Protein AF-H2B357-F1 (afdb_monomer)

Foldseek 3Di:
DDADDDDPPDDDPVCPVVVQCCCCVPVVHHDFADWQFETQEEEDPAPVDDPQFQDDQPVVSVVVCVVRVCRRHPRPHPHYFYEYEYRAPVCPVVRVPPGPDYHHHDDDDDDDDDVVVVVCQQVVVQDPPNCPPVVDDPDRDDD

Radius of gyration: 21.21 Å; Cα contacts (8 Å, |Δi|>4): 200; chains: 1; bounding box: 50×34×55 Å

Nearest PDB structures (foldseek):
  3or1-assembly1_D  TM=9.988E-01  e=7.744E-19  Megalodesulfovibrio gigas
  2v4j-assembly1_D  TM=9.975E-01  e=7.253E-19  Nitratidesulfovibrio vulgaris str. Hildenborough
  2xsj-assembly1_D  TM=1.003E+00  e=2.870E-18  Desulfomicrobium norvegicum
  3mm5-assembly1_D  TM=9.792E-01  e=4.864E-12  Archaeoglobus fulgidus
  2xsj-assembly1_E  TM=7.801E-01  e=2.832E-04  Desulfomicrobium norvegicum

Solvent-accessible surface area (backbone atoms only — not comparable to full-atom values): 8615 Å² total; per-residue (Å²): 132,89,62,72,72,88,80,85,87,80,84,56,81,85,47,52,62,58,51,50,49,44,31,43,78,76,63,75,40,82,83,75,36,76,68,27,12,36,32,50,51,36,46,26,76,16,60,84,80,38,97,69,35,56,44,63,18,56,60,54,40,51,50,54,49,62,73,42,42,61,44,22,75,44,68,78,45,99,45,67,40,30,46,18,25,15,16,26,85,83,35,82,56,37,15,84,83,70,26,80,44,57,45,69,30,68,85,87,77,80,85,88,80,58,68,71,61,52,51,32,36,66,74,58,80,40,56,71,78,85,43,79,59,70,91,53,93,79,75,78,75,81,135

InterPro domains:
  IPR006067 Nitrite/sulphite reductase 4Fe-4S domain [PF01077] (34-122)
  IPR036136 Nitrite/Sulfite reductase ferredoxin-like domain superfamily [SSF55124] (1-34)
  IPR045854 Nitrite and sulphite reductase 4Fe-4S domain-like superfamily [G3DSA:3.30.413.10] (38-108)
  IPR045854 Nitrite and sulphite reductase 4Fe-4S domain-like superfamily [SSF56014] (35-141)

Structure (mmCIF, N/CA/C/O backbone):
data_AF-H2B357-F1
#
_entry.id   AF-H2B357-F1
#
loop_
_atom_site.group_PDB
_atom_site.id
_atom_site.type_symbol
_atom_site.label_atom_id
_atom_site.label_alt_id
_atom_site.label_comp_id
_atom_site.label_asym_id
_atom_site.label_entity_id
_atom_site.label_seq_id
_atom_site.pdbx_PDB_ins_code
_atom_site.Cartn_x
_atom_site.Cartn_y
_atom_site.Cartn_z
_atom_site.occupancy
_atom_site.B_iso_or_equiv
_atom_site.auth_seq_id
_atom_site.auth_comp_id
_atom_site.auth_asym_id
_atom_site.auth_atom_id
_atom_site.pdbx_PDB_model_num
ATOM 1 N N . GLY A 1 1 ? 1.495 9.867 12.051 1.00 58.41 1 GLY A N 1
ATOM 2 C CA . GLY A 1 1 ? 1.745 9.129 10.800 1.00 58.41 1 GLY A CA 1
ATOM 3 C C . GLY A 1 1 ? 0.472 8.445 10.360 1.00 58.41 1 GLY A C 1
ATOM 4 O O . GLY A 1 1 ? -0.042 7.644 11.138 1.00 58.41 1 GLY A O 1
ATOM 5 N N . SER A 1 2 ? -0.027 8.791 9.172 1.00 84.94 2 SER A N 1
ATOM 6 C CA . SER A 1 2 ? -1.275 8.271 8.591 1.00 84.94 2 SER A CA 1
ATOM 7 C C . SER A 1 2 ? -1.251 6.743 8.485 1.00 84.94 2 SER A C 1
ATOM 9 O O . SER A 1 2 ? -0.169 6.163 8.313 1.00 84.94 2 SER A O 1
ATOM 11 N N . THR A 1 3 ? -2.408 6.095 8.623 1.00 93.62 3 THR A N 1
ATOM 12 C CA . THR A 1 3 ? -2.486 4.630 8.756 1.00 93.62 3 THR A CA 1
ATOM 13 C C . THR A 1 3 ? -3.103 3.963 7.530 1.00 93.62 3 THR A C 1
ATOM 15 O O . THR A 1 3 ? -2.418 3.129 6.956 1.00 93.62 3 THR A O 1
ATOM 18 N N . GLY A 1 4 ? -4.282 4.401 7.079 1.00 97.75 4 GLY A N 1
ATOM 19 C CA . GLY A 1 4 ? -4.966 3.851 5.897 1.00 97.75 4 GLY A CA 1
ATOM 20 C C . GLY A 1 4 ? -6.490 4.020 5.935 1.00 97.75 4 GLY A C 1
ATOM 21 O O . GLY A 1 4 ? -7.136 3.942 4.899 1.00 97.75 4 GLY A O 1
ATOM 22 N N . ASP A 1 5 ? -7.045 4.306 7.114 1.00 98.50 5 ASP A N 1
ATOM 23 C CA . ASP A 1 5 ? -8.486 4.419 7.349 1.00 98.50 5 ASP A CA 1
ATOM 24 C C . ASP A 1 5 ? -9.178 5.498 6.507 1.00 98.50 5 ASP A C 1
ATOM 26 O O . ASP A 1 5 ? -8.654 6.603 6.322 1.00 98.50 5 ASP A O 1
ATOM 30 N N . ILE A 1 6 ? -10.421 5.216 6.109 1.00 98.31 6 ILE A N 1
ATOM 31 C CA . ILE A 1 6 ? -11.379 6.256 5.727 1.00 98.31 6 ILE A CA 1
ATOM 32 C C . ILE A 1 6 ? -11.710 7.071 6.983 1.00 98.31 6 ILE A C 1
ATOM 34 O O . ILE A 1 6 ? -12.049 6.516 8.027 1.00 98.31 6 ILE A O 1
ATOM 38 N N . VAL A 1 7 ? -11.625 8.400 6.889 1.00 98.06 7 VAL A N 1
ATOM 39 C CA . VAL A 1 7 ? -11.855 9.301 8.028 1.00 98.06 7 VAL A CA 1
ATOM 40 C C . VAL A 1 7 ? -13.174 10.049 7.853 1.00 98.06 7 VAL A C 1
ATOM 42 O O . VAL A 1 7 ? -13.282 10.942 7.014 1.00 98.06 7 VAL A O 1
ATOM 45 N N . LEU A 1 8 ? -14.162 9.725 8.691 1.00 97.94 8 LEU A N 1
ATOM 46 C CA . LEU A 1 8 ? -15.419 10.471 8.803 1.00 97.94 8 LEU A CA 1
ATOM 47 C C . LEU A 1 8 ? -15.244 11.614 9.814 1.00 97.94 8 LEU A C 1
ATOM 49 O O . LEU A 1 8 ? -15.343 11.423 11.027 1.00 97.94 8 LEU A O 1
ATOM 53 N N . LEU A 1 9 ? -14.900 12.804 9.316 1.00 98.19 9 LEU A N 1
ATOM 54 C CA . LEU A 1 9 ? -14.500 13.930 10.160 1.00 98.19 9 LEU A CA 1
ATOM 55 C C . LEU A 1 9 ? -15.699 14.762 10.636 1.00 98.19 9 LEU A C 1
ATOM 57 O O . LEU A 1 9 ? -16.143 15.678 9.949 1.00 98.19 9 LEU A O 1
ATOM 61 N N . GLY A 1 10 ? -16.138 14.497 11.866 1.00 97.88 10 GLY A N 1
ATOM 62 C CA . GLY A 1 10 ? -17.114 15.320 12.581 1.00 97.88 10 GLY A CA 1
ATOM 63 C C . GLY A 1 10 ? -18.478 14.650 12.707 1.00 97.88 10 GLY A C 1
ATOM 64 O O . GLY A 1 10 ? -19.164 14.401 11.724 1.00 97.88 10 GLY A O 1
ATOM 65 N N . THR A 1 11 ? -18.874 14.379 13.948 1.00 98.38 11 THR A N 1
ATOM 66 C CA . THR A 1 11 ? -20.204 13.889 14.322 1.00 98.38 11 THR A CA 1
ATOM 67 C C . THR A 1 11 ? -20.455 14.198 15.804 1.00 98.38 11 THR A C 1
ATOM 69 O O . THR A 1 11 ? -19.623 14.834 16.456 1.00 98.38 11 THR A O 1
ATOM 72 N N . THR A 1 12 ? -21.591 13.774 16.353 1.00 98.62 12 THR A N 1
ATOM 73 C CA . THR A 1 12 ? -21.920 13.907 17.779 1.00 98.62 12 THR A CA 1
ATOM 74 C C . THR A 1 12 ? -21.961 12.540 18.460 1.00 98.62 12 THR A C 1
ATOM 76 O O . THR A 1 12 ? -22.180 11.523 17.807 1.00 98.62 12 THR A O 1
ATOM 79 N N . THR A 1 13 ? -21.773 12.496 19.783 1.00 98.69 13 THR A N 1
ATOM 80 C CA . THR A 1 13 ? -21.787 11.238 20.555 1.00 98.69 13 THR A CA 1
ATOM 81 C C . THR A 1 13 ? -23.016 10.356 20.284 1.00 98.69 13 THR A C 1
ATOM 83 O O . THR A 1 13 ? -22.824 9.159 20.091 1.00 98.69 13 THR A O 1
ATOM 86 N N . PRO A 1 14 ? -24.255 10.890 20.188 1.00 98.62 14 PRO A N 1
ATOM 87 C CA . PRO A 1 14 ? -25.432 10.064 19.903 1.00 98.62 14 PRO A CA 1
ATOM 88 C C . PRO A 1 14 ? -25.428 9.381 18.529 1.00 98.62 14 PRO A C 1
ATOM 90 O O . PRO A 1 14 ? -26.191 8.451 18.324 1.00 98.62 14 PRO A O 1
ATOM 93 N N . GLN A 1 15 ? -24.610 9.838 17.578 1.00 98.69 15 GLN A N 1
ATOM 94 C CA . GLN A 1 15 ? -24.543 9.259 16.234 1.00 98.69 15 GLN A CA 1
ATOM 95 C C . GLN A 1 15 ? -23.547 8.100 16.1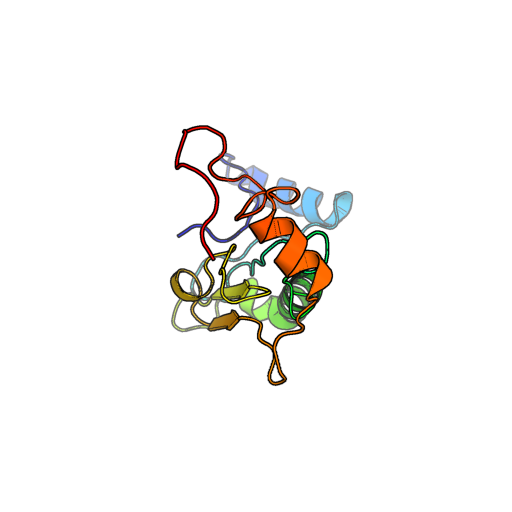23 1.00 98.69 15 GLN A C 1
ATOM 97 O O . GLN A 1 15 ? -23.539 7.427 15.101 1.00 98.69 15 GLN A O 1
ATOM 102 N N . ILE A 1 16 ? -22.693 7.866 17.127 1.00 98.56 16 ILE A N 1
ATOM 103 C CA . ILE A 1 16 ? -21.611 6.873 17.027 1.00 98.56 16 ILE A CA 1
ATOM 104 C C . ILE A 1 16 ? -22.175 5.465 16.802 1.00 98.56 16 ILE A C 1
ATOM 106 O O . ILE A 1 16 ? -21.785 4.801 15.845 1.00 98.56 16 ILE A O 1
ATOM 110 N N . GLU A 1 17 ? -23.124 5.042 17.637 1.00 98.69 17 GLU A N 1
ATOM 111 C CA . GLU A 1 17 ? -23.750 3.718 17.527 1.00 98.69 17 GLU A CA 1
ATOM 112 C C . GLU A 1 17 ? -24.647 3.606 16.289 1.00 98.69 17 GLU A C 1
ATOM 114 O O . GLU A 1 17 ? -24.646 2.572 15.632 1.00 98.69 17 GLU A O 1
ATOM 119 N N . GLU A 1 18 ? -25.355 4.677 15.912 1.00 98.69 18 GLU A N 1
ATOM 120 C CA . GLU A 1 18 ? -26.188 4.701 14.698 1.00 98.69 18 GLU A CA 1
ATOM 121 C C . GLU A 1 18 ? -25.337 4.495 13.437 1.00 98.69 18 GLU A C 1
ATOM 123 O O . GLU A 1 18 ? -25.648 3.661 12.587 1.00 98.69 18 GLU A O 1
ATOM 128 N N . ILE A 1 19 ? -24.212 5.212 13.342 1.00 98.69 19 ILE A N 1
ATOM 129 C CA . ILE A 1 19 ? -23.258 5.067 12.240 1.00 98.69 19 ILE A CA 1
ATOM 130 C C . ILE A 1 19 ? -22.667 3.657 12.242 1.00 98.69 19 ILE A C 1
ATOM 1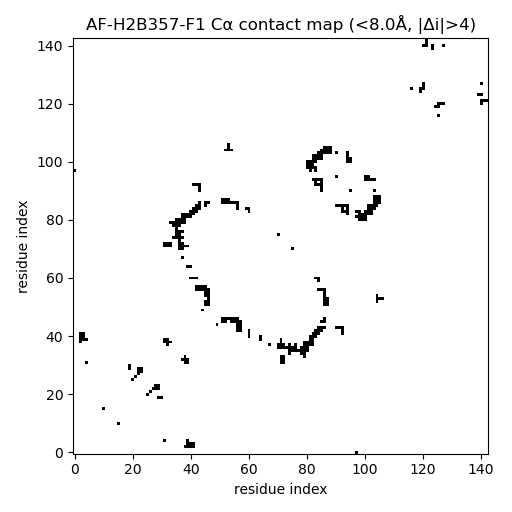32 O O . ILE A 1 19 ? -22.619 3.019 11.193 1.00 98.69 19 ILE A O 1
ATOM 136 N N . PHE A 1 20 ? -22.229 3.156 13.399 1.00 98.69 20 PHE A N 1
ATOM 137 C CA . PHE A 1 20 ? -21.646 1.820 13.494 1.00 98.69 20 PHE A CA 1
ATOM 138 C C . PHE A 1 20 ? -22.649 0.722 13.109 1.00 98.69 20 PHE A C 1
ATOM 140 O O . PHE A 1 20 ? -22.306 -0.205 12.369 1.00 98.69 20 PHE A O 1
ATOM 147 N N . TYR A 1 21 ? -23.905 0.859 13.534 1.00 98.69 21 TYR A 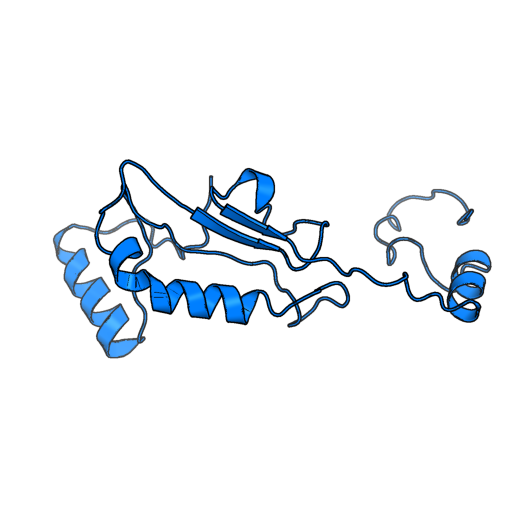N 1
ATOM 148 C CA . TYR A 1 21 ? -24.985 -0.046 13.165 1.00 98.69 21 TYR A CA 1
ATOM 149 C C . TYR A 1 21 ? -25.209 -0.056 11.651 1.00 98.69 21 TYR A C 1
ATOM 151 O O . TYR A 1 21 ? -25.260 -1.126 11.046 1.00 98.69 21 TYR A O 1
ATOM 159 N N . GLU A 1 22 ? -25.287 1.114 11.008 1.00 98.62 22 GLU A N 1
ATOM 160 C CA . GLU A 1 22 ? -25.439 1.180 9.554 1.00 98.62 22 GLU A CA 1
ATOM 161 C C . GLU A 1 22 ? -24.231 0.609 8.805 1.00 98.62 22 GLU A C 1
ATOM 163 O O . GLU A 1 22 ? -24.420 -0.181 7.878 1.00 98.62 22 GLU A O 1
ATOM 168 N N . LEU A 1 23 ? -23.004 0.968 9.203 1.00 98.56 23 LEU A N 1
ATOM 169 C CA . LEU A 1 23 ? -21.769 0.456 8.598 1.00 98.56 23 LEU A CA 1
ATOM 170 C C . LEU A 1 23 ? -21.738 -1.075 8.598 1.00 98.56 23 LEU A C 1
ATOM 172 O O . LEU A 1 23 ? -21.532 -1.692 7.553 1.00 98.56 23 LEU A O 1
ATOM 176 N N . THR A 1 24 ? -22.041 -1.687 9.738 1.00 98.50 24 THR A N 1
ATOM 177 C CA . THR A 1 24 ? -22.006 -3.145 9.886 1.00 98.50 24 THR A CA 1
ATOM 178 C C . THR A 1 24 ? -23.188 -3.836 9.200 1.00 98.50 24 THR A C 1
ATOM 180 O O . THR A 1 24 ? -22.983 -4.767 8.425 1.00 98.50 24 THR A O 1
ATOM 183 N N . HIS A 1 25 ? -24.425 -3.372 9.410 1.00 98.44 25 HIS A N 1
ATOM 184 C CA . HIS A 1 25 ? -25.628 -4.085 8.955 1.00 98.44 25 HIS A CA 1
ATOM 185 C C . HIS A 1 25 ? -26.009 -3.803 7.497 1.00 98.44 25 HIS A C 1
ATOM 187 O O . HIS A 1 25 ? -26.665 -4.636 6.871 1.00 98.44 25 HIS A O 1
ATOM 193 N N . LYS A 1 26 ? -25.649 -2.632 6.952 1.00 98.56 26 LYS A N 1
ATOM 194 C CA . LYS A 1 26 ? -25.986 -2.250 5.567 1.00 98.56 26 LYS A CA 1
ATOM 195 C C . LYS A 1 26 ? -24.795 -2.344 4.624 1.00 98.56 26 LYS A C 1
ATOM 197 O O . LYS A 1 26 ? -24.988 -2.677 3.458 1.00 98.56 26 LYS A O 1
ATOM 202 N N . TYR A 1 27 ? -23.594 -2.038 5.111 1.00 98.31 27 TYR A N 1
ATOM 203 C CA . TYR A 1 27 ? -22.408 -1.912 4.260 1.00 98.31 27 TYR A CA 1
ATOM 204 C C . TYR A 1 27 ? -21.364 -3.007 4.487 1.00 98.31 27 TYR A C 1
ATOM 206 O O . TYR A 1 27 ? -20.394 -3.052 3.736 1.00 98.31 27 TYR A O 1
ATOM 214 N N . ASN A 1 28 ? -21.573 -3.902 5.465 1.00 98.19 28 ASN A N 1
ATOM 215 C CA . ASN A 1 28 ? -20.620 -4.951 5.836 1.00 98.19 28 ASN A CA 1
ATOM 216 C C . ASN A 1 28 ? -19.201 -4.386 6.049 1.00 98.19 28 ASN A C 1
ATOM 218 O O . ASN A 1 28 ? -18.213 -4.929 5.556 1.00 98.19 28 ASN A O 1
ATOM 222 N N . GLN A 1 29 ? -19.127 -3.242 6.732 1.00 98.38 29 GLN A N 1
ATOM 223 C CA . GLN A 1 29 ? -17.904 -2.486 6.954 1.00 98.38 29 GLN A CA 1
ATOM 224 C C . GLN A 1 29 ? -17.694 -2.271 8.452 1.00 98.38 29 GLN A C 1
ATOM 226 O O . GLN A 1 29 ? -18.603 -1.819 9.148 1.00 98.38 29 GLN A O 1
ATOM 231 N N . ASP A 1 30 ? -16.484 -2.556 8.928 1.00 98.56 30 ASP A N 1
ATOM 232 C CA . ASP A 1 30 ? -16.091 -2.337 10.321 1.00 98.56 30 ASP A CA 1
ATOM 233 C C . ASP A 1 30 ? -15.290 -1.032 10.495 1.00 98.56 30 ASP A C 1
ATOM 235 O O . ASP A 1 30 ? -14.902 -0.365 9.523 1.00 98.56 30 ASP A O 1
ATOM 239 N N . LEU A 1 31 ? -15.055 -0.665 11.753 1.00 98.62 31 LEU A N 1
ATOM 240 C CA . LEU A 1 31 ? -14.205 0.433 12.188 1.00 98.62 31 LEU A CA 1
ATOM 241 C C . LEU A 1 31 ? -12.716 0.092 12.044 1.00 98.62 31 LEU A C 1
ATOM 243 O O . LEU A 1 31 ? -12.297 -1.060 12.071 1.00 98.62 31 LEU A O 1
ATOM 24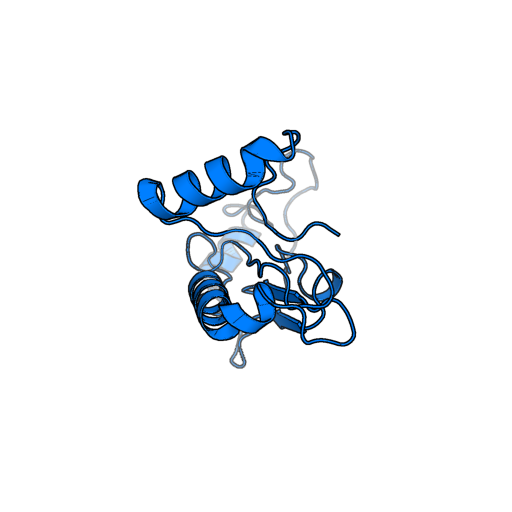7 N N . GLY A 1 32 ? -11.893 1.137 11.960 1.00 98.44 32 GLY A N 1
ATOM 248 C CA . GLY A 1 32 ? -10.439 1.020 12.067 1.00 98.44 32 GLY A CA 1
ATOM 249 C C . GLY A 1 32 ? -9.929 0.916 13.511 1.00 98.44 32 GLY A C 1
ATOM 250 O O . GLY A 1 32 ? -10.675 1.051 14.481 1.00 98.44 32 GLY A O 1
ATOM 251 N N . GLY A 1 33 ? -8.613 0.745 13.663 1.00 98.12 33 GLY A N 1
ATOM 252 C CA . GLY A 1 33 ? -7.958 0.587 14.970 1.00 98.12 33 GLY A CA 1
ATOM 253 C C . GLY A 1 33 ? -7.432 1.893 15.589 1.00 98.12 33 GLY A C 1
ATOM 254 O O . GLY A 1 33 ? -6.726 2.682 14.947 1.00 98.12 33 GLY A O 1
ATOM 255 N N . SER A 1 34 ? -7.671 2.104 16.889 1.00 98.31 34 SER A N 1
ATOM 256 C CA . SER A 1 34 ? -7.067 3.198 17.672 1.00 98.31 34 SER A CA 1
ATOM 257 C C . SER A 1 34 ? -6.814 2.811 19.139 1.00 98.31 34 SER A C 1
ATOM 259 O O . SER A 1 34 ? -7.562 2.024 19.701 1.00 98.31 34 SER A O 1
ATOM 261 N N . GLY A 1 35 ? -5.767 3.363 19.771 1.00 98.12 35 GLY A N 1
ATOM 262 C CA . GLY A 1 35 ? -5.354 3.003 21.142 1.00 98.12 35 GLY A CA 1
ATOM 263 C C . GLY A 1 35 ? -4.042 2.205 21.220 1.00 98.12 35 GLY A C 1
ATOM 264 O O . GLY A 1 35 ? -3.174 2.347 20.350 1.00 98.12 35 GLY A O 1
ATOM 265 N N . SER A 1 36 ? -3.861 1.423 22.286 1.00 98.56 36 SER A N 1
ATOM 266 C CA . SER A 1 36 ? -2.705 0.528 22.479 1.00 98.56 36 SER A CA 1
ATOM 267 C C . SER A 1 36 ? -3.019 -0.888 21.974 1.00 98.56 36 SER A C 1
ATOM 269 O O . SER A 1 36 ? -3.195 -1.827 22.743 1.00 98.56 36 SER A O 1
ATOM 271 N N . ASN A 1 37 ? -3.166 -0.991 20.659 1.00 98.62 37 ASN A N 1
ATOM 272 C CA . ASN A 1 37 ? -3.600 -2.155 19.882 1.00 98.62 37 ASN A CA 1
ATOM 273 C C . ASN A 1 37 ? -2.837 -2.239 18.556 1.00 98.62 37 ASN A C 1
ATOM 275 O O . ASN A 1 37 ? -2.068 -1.328 18.209 1.00 98.62 37 ASN A O 1
ATOM 279 N N . LEU A 1 38 ? -3.112 -3.296 17.790 1.00 98.81 38 LEU A N 1
ATOM 280 C CA . LEU A 1 38 ? -2.884 -3.290 16.353 1.00 98.81 38 LEU A CA 1
ATOM 281 C C . LEU A 1 38 ? -3.710 -2.159 15.718 1.00 98.81 38 LEU A C 1
ATOM 283 O O . LEU A 1 38 ? -4.873 -1.933 16.047 1.00 98.81 38 LEU A O 1
ATOM 287 N N . ARG A 1 39 ? -3.092 -1.391 14.826 1.00 98.75 39 ARG A N 1
ATOM 288 C CA . ARG A 1 39 ? -3.790 -0.405 13.993 1.00 98.75 39 ARG A CA 1
ATOM 289 C C . ARG A 1 39 ? -4.054 -0.993 12.623 1.00 98.75 39 ARG A C 1
ATOM 291 O O . ARG A 1 39 ? -3.334 -1.893 12.204 1.00 98.75 39 ARG A O 1
ATOM 298 N N . THR A 1 40 ? -5.000 -0.387 11.917 1.00 98.81 40 THR A N 1
ATOM 299 C CA . THR A 1 40 ? -5.373 -0.721 10.541 1.00 98.81 40 THR A CA 1
ATOM 300 C C . THR A 1 40 ? -4.139 -0.958 9.670 1.00 98.81 40 THR A C 1
ATOM 302 O O . THR A 1 40 ? -3.351 -0.024 9.465 1.00 98.81 40 T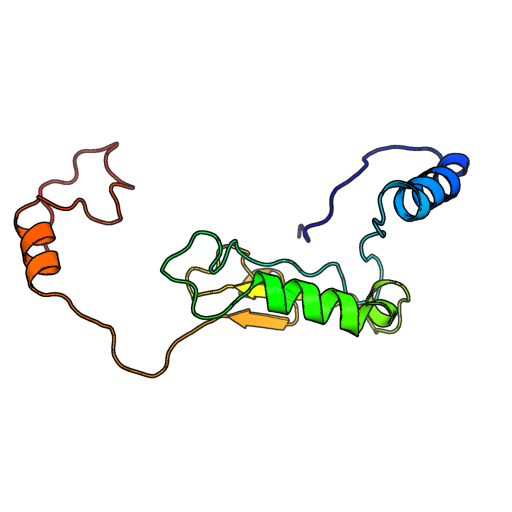HR A O 1
ATOM 305 N N . PRO A 1 41 ? -3.919 -2.195 9.202 1.00 98.75 41 PRO A N 1
ATOM 306 C CA . PRO A 1 41 ? -2.845 -2.484 8.270 1.00 98.75 41 PRO A CA 1
ATOM 307 C C . PRO A 1 41 ? -3.059 -1.775 6.926 1.00 98.75 41 PRO A C 1
ATOM 309 O O . PRO A 1 41 ? -4.170 -1.375 6.587 1.00 98.75 41 PRO A O 1
ATOM 312 N N . ALA A 1 42 ? -1.977 -1.558 6.180 1.00 98.75 42 ALA A N 1
ATOM 313 C CA . ALA A 1 42 ? -2.044 -0.958 4.849 1.00 98.75 42 ALA A CA 1
ATOM 314 C C . ALA A 1 42 ? -0.928 -1.486 3.948 1.00 98.75 42 ALA A C 1
ATOM 316 O O . ALA A 1 42 ? 0.191 -1.738 4.406 1.00 98.75 42 ALA A O 1
ATOM 317 N N . ASP A 1 43 ? -1.212 -1.582 2.660 1.00 98.81 43 ASP A N 1
ATOM 318 C CA . ASP A 1 43 ? -0.323 -2.130 1.644 1.00 98.81 43 ASP A CA 1
ATOM 319 C C . ASP A 1 43 ? -0.130 -1.178 0.454 1.00 98.81 43 ASP A C 1
ATOM 321 O O . ASP A 1 43 ? -0.838 -0.179 0.294 1.00 98.81 43 ASP A O 1
ATOM 325 N N . CYS A 1 44 ? 0.892 -1.446 -0.361 1.00 98.75 44 CYS A N 1
ATOM 326 C CA . CYS A 1 44 ? 0.990 -0.846 -1.686 1.00 98.75 44 CYS A CA 1
ATOM 327 C C . CYS A 1 44 ? 0.098 -1.595 -2.688 1.00 98.75 44 CYS A C 1
ATOM 329 O O . CYS A 1 44 ? -0.299 -2.728 -2.449 1.00 98.75 44 CYS A O 1
ATOM 331 N N . ILE A 1 45 ? -0.133 -1.006 -3.868 1.00 98.56 45 ILE A N 1
ATOM 332 C CA . ILE A 1 45 ? -1.007 -1.596 -4.901 1.00 98.56 45 ILE A CA 1
ATOM 333 C C . ILE A 1 45 ? -0.609 -3.023 -5.323 1.00 98.56 45 ILE A C 1
ATOM 335 O O . ILE A 1 45 ? -1.441 -3.748 -5.859 1.00 98.56 45 ILE A O 1
ATOM 339 N N . GLY A 1 46 ? 0.641 -3.435 -5.091 1.00 98.50 46 GLY A N 1
ATOM 340 C CA . GLY A 1 46 ? 1.079 -4.812 -5.293 1.00 98.50 46 GLY A CA 1
ATOM 341 C C . GLY A 1 46 ? 0.824 -5.336 -6.704 1.00 98.50 46 GLY A C 1
ATOM 342 O O . GLY A 1 46 ? 0.921 -4.604 -7.693 1.00 98.50 46 GLY A O 1
ATOM 343 N N . GLN A 1 47 ? 0.472 -6.618 -6.783 1.00 98.56 47 GLN A N 1
ATOM 344 C CA . GLN A 1 47 ? 0.266 -7.335 -8.044 1.00 98.56 47 GLN A CA 1
ATOM 345 C C . GLN A 1 47 ? -0.949 -6.842 -8.839 1.00 98.56 47 GLN A C 1
ATOM 347 O O . GLN A 1 47 ? -1.031 -7.104 -10.036 1.00 98.56 47 GLN A O 1
ATOM 352 N N . ALA A 1 48 ? -1.861 -6.074 -8.230 1.00 98.38 48 ALA A N 1
ATOM 353 C CA . ALA A 1 48 ? -3.024 -5.552 -8.944 1.00 98.38 48 ALA A CA 1
ATOM 354 C C . ALA A 1 48 ? -2.636 -4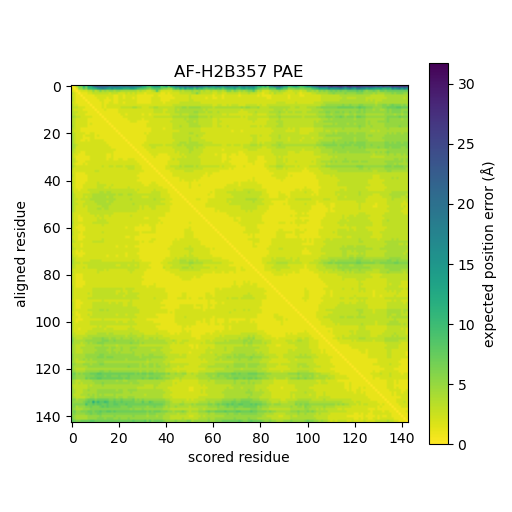.613 -10.098 1.00 98.38 48 ALA A C 1
ATOM 356 O O . ALA A 1 48 ? -3.374 -4.506 -11.079 1.00 98.38 48 ALA A O 1
ATOM 357 N N . ARG A 1 49 ? -1.502 -3.900 -9.987 1.00 98.44 49 ARG A N 1
ATOM 358 C CA . ARG A 1 49 ? -1.049 -2.970 -11.037 1.00 98.44 49 ARG A CA 1
ATOM 359 C C . ARG A 1 49 ? 0.448 -2.644 -11.019 1.00 98.44 49 ARG A C 1
ATOM 361 O O . ARG A 1 49 ? 0.832 -1.576 -11.490 1.00 98.44 49 ARG A O 1
ATOM 368 N N . SER A 1 50 ? 1.290 -3.494 -10.441 1.00 98.38 50 SER A N 1
ATOM 369 C CA . SER A 1 50 ? 2.743 -3.326 -10.502 1.00 98.38 50 SER A CA 1
ATOM 370 C C . SER A 1 50 ? 3.423 -4.620 -10.916 1.00 98.38 50 SER A C 1
ATOM 372 O O . SER A 1 50 ? 3.251 -5.666 -10.297 1.00 98.38 50 SER A O 1
ATOM 374 N N . GLU A 1 51 ? 4.258 -4.508 -11.938 1.00 98.50 51 GLU A N 1
ATOM 375 C CA . GLU A 1 51 ? 5.150 -5.540 -12.448 1.00 98.50 51 GLU A CA 1
ATOM 376 C C . GLU A 1 51 ? 6.338 -5.840 -11.514 1.00 98.50 51 GLU A C 1
ATOM 378 O O . GLU A 1 51 ? 7.064 -6.808 -11.737 1.00 98.50 51 GLU A O 1
ATOM 383 N N . TYR A 1 52 ? 6.542 -5.034 -10.463 1.00 98.62 52 TYR A N 1
ATOM 384 C CA . TYR A 1 52 ? 7.629 -5.199 -9.488 1.00 98.62 52 TYR A CA 1
ATOM 385 C C . TYR A 1 52 ? 7.212 -5.948 -8.218 1.00 98.62 52 TYR A C 1
ATOM 387 O O . TYR A 1 52 ? 8.053 -6.209 -7.357 1.00 98.62 52 TYR A O 1
ATOM 395 N N . ALA A 1 53 ? 5.926 -6.260 -8.053 1.00 98.69 53 ALA A N 1
ATOM 396 C CA . ALA A 1 53 ? 5.425 -6.885 -6.837 1.00 98.69 53 ALA A CA 1
ATOM 397 C C . ALA A 1 53 ? 5.935 -8.331 -6.693 1.00 98.69 53 ALA A C 1
ATOM 399 O O . ALA A 1 53 ? 5.636 -9.197 -7.513 1.00 98.69 53 ALA A O 1
ATOM 400 N N . CYS A 1 54 ? 6.679 -8.599 -5.618 1.00 98.75 54 CYS A N 1
ATOM 401 C CA . CYS A 1 54 ? 7.288 -9.905 -5.341 1.00 98.75 54 CYS A CA 1
ATOM 402 C C . CYS A 1 54 ? 6.341 -10.884 -4.623 1.00 98.75 54 CYS A C 1
ATOM 404 O O . CYS A 1 54 ? 6.658 -12.062 -4.501 1.00 98.75 54 CYS A O 1
ATOM 406 N N . TYR A 1 55 ? 5.197 -10.408 -4.126 1.00 98.81 55 TYR A N 1
ATOM 407 C CA . TYR A 1 55 ? 4.136 -11.211 -3.512 1.00 98.81 55 TYR A CA 1
ATOM 408 C C . TYR A 1 55 ? 2.805 -10.445 -3.556 1.00 98.81 55 TYR A C 1
ATOM 410 O O . TYR A 1 55 ? 2.789 -9.254 -3.887 1.00 98.81 55 TYR A O 1
ATOM 418 N N . ASP A 1 56 ? 1.700 -11.119 -3.237 1.00 98.75 56 ASP A N 1
ATOM 419 C CA . ASP A 1 56 ? 0.385 -10.483 -3.143 1.00 98.75 56 ASP A CA 1
ATOM 420 C C . ASP A 1 56 ? 0.265 -9.695 -1.827 1.00 98.75 56 ASP A C 1
ATOM 422 O O . ASP A 1 56 ? 0.017 -10.241 -0.750 1.00 98.75 56 ASP A O 1
ATOM 426 N N . THR A 1 57 ? 0.522 -8.388 -1.907 1.00 98.88 57 THR A N 1
ATOM 427 C CA . THR A 1 57 ? 0.490 -7.492 -0.745 1.00 98.88 57 THR A CA 1
ATOM 428 C C . THR A 1 57 ? -0.917 -7.274 -0.213 1.00 98.88 57 THR A C 1
ATOM 430 O O . THR A 1 57 ? -1.074 -7.150 1.001 1.00 98.88 57 THR A O 1
ATOM 433 N N . GLN A 1 58 ? -1.916 -7.231 -1.099 1.00 98.81 58 GLN A N 1
ATOM 434 C CA . GLN A 1 58 ? -3.309 -6.975 -0.744 1.00 98.81 58 GLN A CA 1
ATOM 435 C C . GLN A 1 58 ? -3.901 -8.182 -0.023 1.00 98.81 58 GLN A C 1
ATOM 437 O O . GLN A 1 58 ? -4.519 -8.014 1.027 1.00 98.81 58 GLN A O 1
ATOM 442 N N . ASP A 1 59 ? -3.650 -9.391 -0.533 1.00 98.75 59 ASP A N 1
ATOM 443 C CA . ASP A 1 59 ? -4.124 -10.626 0.093 1.00 98.75 59 ASP A CA 1
ATOM 444 C C . ASP A 1 59 ? -3.534 -10.818 1.497 1.00 98.75 59 ASP A C 1
ATOM 446 O O . ASP A 1 59 ? -4.273 -11.045 2.456 1.00 98.75 59 ASP A O 1
ATOM 450 N N . LEU A 1 60 ? -2.219 -10.621 1.668 1.00 98.81 60 LEU A N 1
ATOM 451 C CA . LEU A 1 60 ? -1.595 -10.725 2.990 1.00 98.81 60 LEU A CA 1
ATOM 452 C C . LEU A 1 60 ? -2.095 -9.634 3.950 1.00 98.81 60 LEU A C 1
ATOM 454 O O . LEU A 1 60 ? -2.348 -9.912 5.123 1.00 98.81 60 LEU A O 1
ATOM 458 N N . CYS A 1 61 ? -2.256 -8.401 3.461 1.00 98.81 61 CYS A N 1
ATOM 459 C CA . CYS A 1 61 ? -2.790 -7.298 4.256 1.00 98.81 61 CYS A CA 1
ATOM 460 C C . CYS A 1 61 ? -4.207 -7.599 4.746 1.00 98.81 61 CYS A C 1
ATOM 462 O O . CYS A 1 61 ? -4.484 -7.481 5.942 1.00 98.81 61 CYS A O 1
ATOM 464 N N . HIS A 1 62 ? -5.083 -8.048 3.847 1.00 98.81 62 HIS A N 1
ATOM 465 C CA . HIS A 1 62 ? -6.451 -8.421 4.178 1.00 98.81 62 HIS A CA 1
ATOM 466 C C . HIS A 1 62 ? -6.492 -9.605 5.148 1.00 98.81 62 HIS A C 1
ATOM 468 O O . HIS A 1 62 ? -7.132 -9.515 6.194 1.00 98.81 62 HIS A O 1
ATOM 474 N N . THR A 1 63 ? -5.745 -10.670 4.849 1.00 98.81 63 THR A N 1
ATOM 475 C CA . THR A 1 63 ? -5.688 -11.889 5.663 1.00 98.81 63 THR A CA 1
ATOM 476 C C . THR A 1 63 ? -5.265 -11.584 7.096 1.00 98.81 63 THR A C 1
ATOM 478 O O . THR A 1 63 ? -5.974 -11.948 8.029 1.00 98.81 63 THR A O 1
ATOM 481 N N . LEU A 1 64 ? -4.163 -10.852 7.302 1.00 98.75 64 LEU A N 1
ATOM 482 C CA . LEU A 1 64 ? -3.712 -10.515 8.658 1.00 98.75 64 LEU A CA 1
ATOM 483 C C . LEU A 1 64 ? -4.619 -9.491 9.353 1.00 98.75 64 LEU A C 1
ATOM 485 O O . LEU A 1 64 ? -4.696 -9.481 10.579 1.00 98.75 64 LEU A O 1
ATOM 489 N N . THR A 1 65 ? -5.321 -8.642 8.598 1.00 98.81 65 THR A N 1
ATOM 490 C CA . THR A 1 65 ? -6.342 -7.752 9.174 1.00 98.81 65 THR A CA 1
ATOM 491 C C . THR A 1 65 ? -7.521 -8.550 9.725 1.00 98.81 65 THR A C 1
ATOM 493 O O . THR A 1 65 ? -8.031 -8.191 10.783 1.00 98.81 65 THR A O 1
ATOM 496 N N . GLN A 1 66 ? -7.948 -9.613 9.036 1.00 98.75 66 GLN A N 1
ATOM 497 C CA . GLN A 1 66 ? -9.035 -10.491 9.484 1.00 98.75 66 GLN A CA 1
ATOM 498 C C . GLN A 1 66 ? -8.600 -11.420 10.625 1.00 98.75 66 GLN A C 1
ATOM 500 O O . GLN A 1 66 ? -9.343 -11.590 11.587 1.00 98.75 66 GLN A O 1
ATOM 505 N N . GLU A 1 67 ? -7.388 -11.972 10.550 1.00 98.75 67 GLU A N 1
ATOM 506 C CA . GLU A 1 67 ? -6.839 -12.858 11.585 1.00 98.75 67 GLU A CA 1
ATOM 507 C C . GLU A 1 67 ? -6.726 -12.152 12.946 1.00 98.75 67 GLU A C 1
ATOM 509 O O . GLU A 1 67 ? -7.129 -12.703 13.966 1.00 98.75 67 GLU A O 1
ATOM 514 N N . TYR A 1 68 ? -6.232 -10.908 12.965 1.00 98.75 68 TYR A N 1
ATOM 515 C CA . TYR A 1 68 ? -5.959 -10.152 14.195 1.00 98.75 68 TYR A CA 1
ATOM 516 C C . TYR A 1 68 ? -7.015 -9.079 14.502 1.00 98.75 68 TYR A C 1
ATOM 518 O O . TYR A 1 68 ? -6.698 -7.982 14.977 1.00 98.75 68 TYR A O 1
ATOM 526 N N . GLN A 1 69 ? -8.285 -9.368 14.202 1.00 98.81 69 GLN A N 1
ATOM 527 C CA . GLN A 1 69 ? -9.402 -8.462 14.495 1.00 98.81 69 GLN A CA 1
ATOM 528 C C . GLN A 1 69 ? -9.527 -8.153 15.993 1.00 98.81 69 GLN A C 1
ATOM 530 O O . GLN A 1 69 ? -9.776 -7.004 16.359 1.00 98.81 69 GLN A O 1
ATOM 535 N N . ASP A 1 70 ? -9.323 -9.139 16.872 1.00 98.75 70 ASP A N 1
ATOM 536 C CA . ASP A 1 70 ? -9.418 -8.920 18.321 1.00 98.75 70 ASP A CA 1
ATOM 537 C C . ASP A 1 70 ? -8.340 -7.944 18.805 1.00 98.75 70 ASP A C 1
ATOM 539 O O . ASP A 1 70 ? -8.652 -6.942 19.452 1.00 98.75 70 ASP A O 1
ATOM 543 N N . GLU A 1 71 ? -7.087 -8.157 18.394 1.00 98.75 71 GLU A N 1
ATOM 544 C CA . GLU A 1 71 ? -5.961 -7.288 18.730 1.00 98.75 71 GLU A CA 1
ATOM 545 C C . GLU A 1 71 ? -6.079 -5.890 18.121 1.00 98.75 71 GLU A C 1
ATOM 547 O O . GLU A 1 71 ? -5.415 -4.972 18.607 1.00 98.75 71 GLU A O 1
ATOM 552 N N . LEU A 1 72 ? -6.886 -5.714 17.069 1.00 98.75 72 LEU A N 1
ATOM 553 C CA . LEU A 1 72 ? -7.192 -4.419 16.462 1.00 98.75 72 LEU A CA 1
ATOM 554 C C . LEU A 1 72 ? -8.309 -3.691 17.219 1.00 98.75 72 LEU A C 1
ATOM 556 O O . LEU A 1 72 ? -8.159 -2.512 17.551 1.00 98.75 72 LEU A O 1
ATOM 560 N N . HIS A 1 73 ? -9.411 -4.371 17.537 1.00 98.75 73 HIS A N 1
ATOM 561 C CA . HIS A 1 73 ? -10.576 -3.752 18.177 1.00 98.75 73 HIS A CA 1
ATOM 562 C C . HIS A 1 73 ? -10.445 -3.612 19.699 1.00 98.75 73 HIS A C 1
ATOM 564 O O . HIS A 1 73 ? -11.073 -2.725 20.283 1.00 98.75 73 HIS A O 1
ATOM 570 N N . ARG A 1 74 ? -9.630 -4.443 20.362 1.00 98.50 74 ARG A N 1
ATOM 571 C CA . ARG A 1 74 ? -9.515 -4.490 21.828 1.00 98.50 74 ARG A CA 1
ATOM 572 C C . ARG A 1 74 ? -8.065 -4.259 22.271 1.00 98.50 74 ARG A C 1
ATOM 574 O O . ARG A 1 74 ? -7.231 -5.150 22.151 1.00 98.50 74 ARG A O 1
ATOM 581 N N . PRO A 1 75 ? -7.731 -3.065 22.799 1.00 98.38 75 PRO A N 1
ATOM 582 C CA . PRO A 1 75 ? -6.379 -2.740 23.258 1.00 98.38 75 PRO A CA 1
ATOM 583 C C . PRO A 1 75 ? -5.809 -3.728 24.287 1.00 98.38 75 PRO A C 1
ATOM 585 O O . PRO A 1 75 ? -6.157 -3.673 25.465 1.00 98.38 75 PRO A O 1
ATOM 588 N N . ALA A 1 76 ? -4.896 -4.591 23.835 1.00 98.25 76 ALA A N 1
ATOM 589 C CA . ALA A 1 76 ? -4.208 -5.598 24.649 1.00 98.25 76 ALA A CA 1
ATOM 590 C C . ALA A 1 76 ? -2.679 -5.402 24.706 1.00 98.25 76 ALA A C 1
ATOM 592 O O . ALA A 1 76 ? -1.979 -6.149 25.391 1.00 98.25 76 ALA A O 1
ATOM 593 N N . PHE A 1 77 ? -2.135 -4.407 23.997 1.00 98.38 77 PHE A N 1
ATOM 594 C CA . PHE A 1 77 ? -0.691 -4.184 23.892 1.00 98.38 77 PHE A CA 1
ATOM 595 C C . PHE A 1 77 ? -0.207 -3.057 24.814 1.00 98.38 77 PHE A C 1
ATOM 597 O O . PHE A 1 77 ? -0.983 -2.173 25.181 1.00 98.38 77 PHE A O 1
ATOM 604 N N . PRO A 1 78 ? 1.099 -3.010 25.151 1.00 98.62 78 PRO A N 1
ATOM 605 C CA . PRO A 1 78 ? 1.664 -1.893 25.912 1.00 98.62 78 PRO A CA 1
ATOM 606 C C . PRO A 1 78 ? 1.531 -0.545 25.190 1.00 98.62 78 PRO A C 1
ATOM 608 O O . PRO A 1 78 ? 1.379 0.498 25.826 1.00 98.62 78 PRO A O 1
ATOM 611 N N . TYR A 1 79 ? 1.587 -0.552 23.854 1.00 98.50 79 TYR A N 1
ATOM 612 C CA . TYR A 1 79 ? 1.385 0.632 23.028 1.00 98.50 79 TYR A CA 1
ATOM 613 C C . TYR A 1 79 ? 0.865 0.263 21.633 1.00 98.50 79 TYR A C 1
ATOM 615 O O . TYR A 1 79 ? 0.519 -0.887 21.380 1.00 98.50 79 TYR A O 1
ATOM 623 N N . LYS A 1 80 ? 0.754 1.248 20.735 1.00 98.50 80 LYS A N 1
ATOM 624 C CA . LYS A 1 80 ? 0.290 1.016 19.359 1.00 98.50 80 LYS A CA 1
ATOM 625 C C . LYS A 1 80 ? 1.253 0.090 18.606 1.00 98.50 80 LYS A C 1
ATOM 627 O O . LYS A 1 80 ? 2.460 0.225 18.775 1.00 98.50 80 LYS A O 1
ATOM 632 N N . PHE A 1 81 ? 0.710 -0.752 17.734 1.00 98.75 81 PHE A N 1
ATOM 633 C CA . PHE A 1 81 ? 1.471 -1.604 16.823 1.00 98.75 81 PHE A CA 1
ATOM 634 C C . PHE A 1 81 ? 0.904 -1.496 15.404 1.00 98.75 81 PHE A C 1
ATOM 636 O O . PHE A 1 81 ? -0.306 -1.349 15.228 1.00 98.75 81 PHE A O 1
ATOM 643 N N . LYS A 1 82 ? 1.749 -1.530 14.376 1.00 98.88 82 LYS A N 1
ATOM 644 C CA . LYS A 1 82 ? 1.337 -1.359 12.978 1.00 98.88 82 LYS A CA 1
ATOM 645 C C . LYS A 1 82 ? 2.003 -2.375 12.065 1.00 98.88 82 LYS A C 1
ATOM 647 O O . LYS A 1 82 ? 3.223 -2.524 12.103 1.00 98.88 82 LYS A O 1
ATOM 652 N N . PHE A 1 83 ? 1.207 -2.943 11.166 1.00 98.88 83 PHE A N 1
ATOM 653 C CA . PHE A 1 83 ? 1.673 -3.673 9.990 1.00 98.88 83 PHE A CA 1
ATOM 654 C C . PHE A 1 83 ? 1.621 -2.782 8.747 1.00 98.88 83 PHE A C 1
ATOM 656 O O . PHE A 1 83 ? 0.697 -1.976 8.595 1.00 98.88 83 PHE A O 1
ATOM 663 N N . LYS A 1 84 ? 2.611 -2.924 7.858 1.00 98.88 84 LYS A N 1
ATOM 664 C CA . LYS A 1 84 ? 2.547 -2.419 6.479 1.00 98.88 84 LYS A CA 1
ATOM 665 C C . LYS A 1 84 ? 3.272 -3.335 5.503 1.00 98.88 84 LYS A C 1
ATOM 667 O O . LYS A 1 84 ? 4.323 -3.876 5.846 1.00 98.88 84 LYS A O 1
ATOM 672 N N . PHE A 1 85 ? 2.740 -3.418 4.287 1.00 98.88 85 PHE A N 1
ATOM 673 C CA . PHE A 1 85 ? 3.150 -4.390 3.275 1.00 98.88 85 PHE A CA 1
ATOM 674 C C . PHE A 1 85 ? 3.584 -3.699 1.981 1.00 98.88 85 PHE A C 1
ATOM 676 O O . PHE A 1 85 ? 2.780 -3.083 1.284 1.00 98.88 85 PHE A O 1
ATOM 683 N N . ASP A 1 86 ? 4.864 -3.810 1.653 1.00 98.88 86 ASP A N 1
ATOM 684 C CA . ASP A 1 86 ? 5.453 -3.300 0.423 1.00 98.88 86 ASP A CA 1
ATOM 685 C C . ASP A 1 86 ? 5.884 -4.459 -0.472 1.00 98.88 86 ASP A C 1
ATOM 687 O O . ASP A 1 86 ? 6.711 -5.287 -0.103 1.00 98.88 86 ASP A O 1
ATOM 691 N N . GLY A 1 87 ? 5.359 -4.495 -1.695 1.00 98.81 87 GLY A N 1
ATOM 692 C CA . GLY A 1 87 ? 5.624 -5.581 -2.642 1.00 98.81 87 GLY A CA 1
ATOM 693 C C . GLY A 1 87 ? 7.063 -5.626 -3.155 1.00 98.81 87 GLY A C 1
ATOM 694 O O . GLY A 1 87 ? 7.471 -6.651 -3.693 1.00 98.81 87 GLY A O 1
ATOM 695 N N . CYS A 1 88 ? 7.829 -4.544 -3.001 1.00 98.81 88 CYS A N 1
ATOM 696 C CA . CYS A 1 88 ? 9.236 -4.461 -3.384 1.00 98.81 88 CYS A CA 1
ATOM 697 C C . CYS A 1 88 ? 9.968 -3.347 -2.603 1.00 98.81 88 CYS A C 1
ATOM 699 O O . CYS A 1 88 ? 9.320 -2.533 -1.931 1.00 98.81 88 CYS A O 1
ATOM 701 N N . PRO A 1 89 ? 11.305 -3.234 -2.726 1.00 98.81 89 PRO A N 1
ATOM 702 C CA . PRO A 1 89 ? 12.096 -2.245 -1.989 1.00 98.81 89 PRO A CA 1
ATOM 703 C C . PRO A 1 89 ? 11.824 -0.768 -2.327 1.00 98.81 89 PRO A C 1
ATOM 705 O O . PRO A 1 89 ? 12.264 0.100 -1.578 1.00 98.81 89 PRO A O 1
ATOM 708 N N . ASN A 1 90 ? 11.067 -0.455 -3.391 1.00 98.62 90 ASN A N 1
ATOM 709 C CA . ASN A 1 90 ? 10.627 0.923 -3.679 1.00 98.62 90 ASN A CA 1
ATOM 710 C C . ASN A 1 90 ? 9.702 1.493 -2.591 1.00 98.62 90 ASN A C 1
ATOM 712 O O . ASN A 1 90 ? 9.539 2.708 -2.501 1.00 98.62 90 ASN A O 1
ATOM 716 N N . CYS A 1 91 ? 9.127 0.626 -1.749 1.00 98.25 91 CYS A N 1
ATOM 717 C CA . CYS A 1 91 ? 8.512 1.007 -0.481 1.00 98.25 91 CYS A CA 1
ATOM 718 C C . CYS A 1 91 ? 7.375 2.044 -0.628 1.00 98.25 91 CYS A C 1
ATOM 720 O O . CYS A 1 91 ? 7.328 3.058 0.072 1.00 98.25 91 CYS A O 1
ATOM 722 N N . CYS A 1 92 ? 6.457 1.816 -1.571 1.00 98.62 92 CYS A N 1
ATOM 723 C CA . CYS A 1 92 ? 5.393 2.756 -1.928 1.00 98.62 92 CYS A CA 1
ATOM 724 C C . CYS A 1 92 ? 4.390 3.056 -0.795 1.00 98.62 92 CYS A C 1
ATOM 726 O O . CYS A 1 92 ? 3.827 4.151 -0.784 1.00 98.62 92 CYS A O 1
ATOM 728 N N . VAL A 1 93 ? 4.163 2.146 0.166 1.00 98.56 93 VAL A N 1
ATOM 729 C CA . VAL A 1 93 ? 3.367 2.441 1.382 1.00 98.56 93 VAL A CA 1
ATOM 730 C C . VAL A 1 93 ? 4.241 2.904 2.561 1.00 98.56 93 VAL A C 1
ATOM 732 O O . VAL A 1 93 ? 3.736 3.288 3.625 1.00 98.56 93 VAL A O 1
ATOM 735 N N . ALA A 1 94 ? 5.559 2.968 2.349 1.00 98.50 94 ALA A N 1
ATOM 736 C CA . ALA A 1 94 ? 6.577 3.405 3.297 1.00 98.50 94 ALA A CA 1
ATOM 737 C C . ALA A 1 94 ? 6.572 2.587 4.600 1.00 98.50 94 ALA A C 1
ATOM 739 O O . ALA A 1 94 ? 6.645 3.151 5.700 1.00 98.50 94 ALA A O 1
ATOM 740 N N . SER A 1 95 ? 6.459 1.259 4.484 1.00 98.44 95 SER A N 1
ATOM 741 C CA . SER A 1 95 ? 6.389 0.335 5.623 1.00 98.44 95 SER A CA 1
ATOM 742 C C . SER A 1 95 ? 7.552 0.514 6.595 1.00 98.44 95 SER A C 1
ATOM 744 O O . SER A 1 95 ? 7.310 0.705 7.786 1.00 98.44 95 SER A O 1
ATOM 746 N N . ILE A 1 96 ? 8.789 0.586 6.093 1.00 98.38 96 ILE A N 1
ATOM 747 C CA . ILE A 1 96 ? 10.011 0.699 6.908 1.00 98.38 96 ILE A CA 1
ATOM 748 C C . ILE A 1 96 ? 10.032 1.924 7.838 1.00 98.38 96 ILE A C 1
ATOM 750 O O . ILE A 1 96 ? 10.683 1.909 8.876 1.00 98.38 96 ILE A O 1
ATOM 754 N N . ALA A 1 97 ? 9.314 2.992 7.481 1.00 98.19 97 ALA A N 1
ATOM 755 C CA . ALA A 1 97 ? 9.295 4.244 8.236 1.00 98.19 97 ALA A CA 1
ATOM 756 C C . ALA A 1 97 ? 8.011 4.441 9.060 1.00 98.19 97 ALA A C 1
ATOM 758 O O . ALA A 1 97 ? 7.932 5.354 9.885 1.00 98.19 97 ALA A O 1
ATOM 759 N N . ARG A 1 98 ? 6.951 3.667 8.787 1.00 98.38 98 ARG A N 1
ATOM 760 C CA . ARG A 1 98 ? 5.583 3.950 9.272 1.00 98.38 98 ARG A CA 1
ATOM 761 C C . ARG A 1 98 ? 4.856 2.726 9.827 1.00 98.38 98 ARG A C 1
ATOM 763 O O . ARG A 1 98 ? 3.632 2.806 10.025 1.00 98.38 98 ARG A O 1
ATOM 770 N N . ALA A 1 99 ? 5.571 1.631 10.052 1.00 98.25 99 ALA A N 1
ATOM 771 C CA . ALA A 1 99 ? 5.076 0.425 10.693 1.00 98.25 99 ALA A CA 1
ATOM 772 C C . ALA A 1 99 ? 6.075 -0.097 11.728 1.00 98.25 99 ALA A C 1
ATOM 774 O O . ALA A 1 99 ? 7.280 0.054 11.558 1.00 98.25 99 ALA A O 1
ATOM 775 N N . ASP A 1 100 ? 5.553 -0.703 12.790 1.00 98.62 100 ASP A N 1
ATOM 776 C CA . ASP A 1 100 ? 6.354 -1.374 13.815 1.00 98.62 100 ASP A CA 1
ATOM 777 C C . ASP A 1 100 ? 6.872 -2.724 13.289 1.00 98.62 100 ASP A C 1
ATOM 779 O O . ASP A 1 100 ? 7.972 -3.150 13.630 1.00 98.62 100 ASP A O 1
ATOM 783 N N . MET A 1 101 ? 6.112 -3.358 12.387 1.00 98.69 101 MET A N 1
ATOM 784 C CA . MET A 1 101 ? 6.543 -4.506 11.593 1.00 98.69 101 MET A CA 1
ATOM 785 C C . MET A 1 101 ? 6.312 -4.224 10.107 1.00 98.69 101 MET A C 1
ATOM 787 O O . MET A 1 101 ? 5.191 -3.952 9.667 1.00 98.69 101 MET A O 1
ATOM 791 N N . SER A 1 102 ? 7.402 -4.266 9.342 1.00 98.69 102 SER A N 1
ATOM 792 C CA . SER A 1 102 ? 7.411 -4.022 7.901 1.00 98.69 102 SER A CA 1
ATOM 793 C C . SER A 1 102 ? 7.619 -5.327 7.143 1.00 98.69 102 SER A C 1
ATOM 795 O O . SER A 1 102 ? 8.514 -6.107 7.464 1.00 98.69 102 SER A O 1
ATOM 797 N N . PHE A 1 103 ? 6.787 -5.550 6.131 1.00 98.81 103 PHE A N 1
ATOM 798 C CA . PHE A 1 103 ? 6.904 -6.668 5.203 1.00 98.81 103 PHE A CA 1
ATOM 799 C C . PHE A 1 103 ? 7.328 -6.089 3.859 1.00 98.81 103 PHE A C 1
ATOM 801 O O . PHE A 1 103 ? 6.579 -5.310 3.276 1.00 98.81 103 PHE A O 1
ATOM 808 N N . ILE A 1 104 ? 8.540 -6.409 3.403 1.00 98.88 104 ILE A N 1
ATOM 809 C CA . ILE A 1 104 ? 9.107 -5.855 2.168 1.00 98.88 104 ILE A CA 1
ATOM 810 C C . ILE A 1 104 ? 9.531 -7.008 1.265 1.00 98.88 104 ILE A C 1
ATOM 812 O O . ILE A 1 104 ? 10.396 -7.806 1.625 1.00 98.88 104 ILE A O 1
ATOM 816 N N . GLY A 1 105 ? 8.891 -7.097 0.103 1.00 98.69 105 GLY A N 1
ATOM 817 C CA . GLY A 1 105 ? 9.104 -8.157 -0.873 1.00 98.69 105 GLY A CA 1
ATOM 818 C C . GLY A 1 105 ? 10.477 -8.083 -1.534 1.00 98.69 105 GLY A C 1
ATOM 819 O O . GLY A 1 105 ? 11.012 -7.002 -1.778 1.00 98.69 105 GLY A O 1
ATOM 820 N N . THR A 1 106 ? 11.031 -9.252 -1.843 1.00 98.75 106 THR A N 1
ATOM 821 C CA . THR A 1 106 ? 12.265 -9.421 -2.616 1.00 98.75 106 THR A CA 1
ATOM 822 C C . THR A 1 106 ? 12.233 -10.764 -3.339 1.00 98.75 106 THR A C 1
ATOM 824 O O . THR A 1 106 ? 11.406 -11.626 -3.040 1.00 98.75 106 THR A O 1
ATOM 827 N N . TRP A 1 107 ? 13.174 -10.956 -4.252 1.00 98.50 107 TRP A N 1
ATOM 828 C CA . TRP A 1 107 ? 13.530 -12.246 -4.831 1.00 98.50 107 TRP A CA 1
ATOM 829 C C . TRP A 1 107 ? 14.914 -12.692 -4.319 1.00 98.50 107 TRP A C 1
ATOM 831 O O . TRP A 1 107 ? 15.572 -11.955 -3.575 1.00 98.50 107 TRP A O 1
ATOM 841 N N . LYS A 1 108 ? 15.328 -13.921 -4.654 1.00 98.50 108 LYS A N 1
ATOM 842 C CA . LYS A 1 108 ? 16.614 -14.516 -4.222 1.00 98.50 108 LYS A CA 1
ATOM 843 C C . LYS A 1 108 ? 17.452 -15.065 -5.387 1.00 98.50 108 LYS A C 1
ATOM 845 O O . LYS A 1 108 ? 18.621 -15.387 -5.199 1.00 98.50 108 LYS A O 1
ATOM 850 N N . ASP A 1 109 ? 16.849 -15.203 -6.556 1.00 98.38 109 ASP A N 1
ATOM 851 C CA . ASP A 1 109 ? 17.473 -15.581 -7.819 1.00 98.38 109 ASP A CA 1
ATOM 852 C C . ASP A 1 109 ? 18.020 -14.356 -8.578 1.00 98.38 109 ASP A C 1
ATOM 854 O O . ASP A 1 109 ? 18.085 -13.244 -8.047 1.00 98.38 109 ASP A O 1
ATOM 858 N N . ASP A 1 110 ? 18.470 -14.569 -9.811 1.00 98.62 110 ASP A N 1
ATOM 859 C CA . ASP A 1 110 ? 19.098 -13.531 -10.626 1.00 98.62 110 ASP A CA 1
ATOM 860 C C . ASP A 1 110 ? 18.066 -12.577 -11.250 1.00 98.62 110 ASP A C 1
ATOM 862 O O . ASP A 1 110 ? 16.929 -12.944 -11.557 1.00 98.62 110 ASP A O 1
ATOM 866 N N . ILE A 1 111 ? 18.480 -11.332 -11.505 1.00 98.62 111 ILE A N 1
ATOM 867 C CA . ILE A 1 111 ? 17.677 -10.391 -12.293 1.00 98.62 111 ILE A CA 1
ATOM 868 C C . ILE A 1 111 ? 17.566 -10.914 -13.731 1.00 98.62 111 ILE A C 1
ATOM 870 O O . ILE A 1 111 ? 18.563 -11.226 -14.378 1.00 98.62 111 ILE A O 1
ATOM 874 N N . ARG A 1 112 ? 16.337 -10.960 -14.252 1.00 98.44 112 ARG A N 1
ATOM 875 C CA . ARG A 1 112 ? 16.049 -11.338 -15.643 1.00 98.44 112 ARG A CA 1
ATOM 876 C C . ARG A 1 112 ? 16.449 -10.200 -16.583 1.00 98.44 112 ARG A C 1
ATOM 878 O O . ARG A 1 112 ? 15.960 -9.084 -16.419 1.00 98.44 112 ARG A O 1
ATOM 885 N N . VAL A 1 113 ? 17.296 -10.487 -17.572 1.00 98.62 113 VAL A N 1
ATOM 886 C CA . VAL A 1 113 ? 17.802 -9.494 -18.535 1.00 98.62 113 VAL A CA 1
ATOM 887 C C . VAL A 1 113 ? 17.387 -9.864 -19.958 1.00 98.62 113 VAL A C 1
ATOM 889 O O . VAL A 1 113 ? 17.703 -10.952 -20.431 1.00 98.62 113 VAL A O 1
ATOM 892 N N . ASP A 1 114 ? 16.719 -8.932 -20.638 1.00 98.56 114 ASP A N 1
ATOM 893 C CA . ASP A 1 114 ? 16.376 -8.999 -22.062 1.00 98.56 114 ASP A CA 1
ATOM 894 C C . ASP A 1 114 ? 17.298 -8.049 -22.846 1.00 98.56 114 ASP A C 1
ATOM 896 O O . ASP A 1 114 ? 17.218 -6.828 -22.698 1.00 98.56 114 ASP A O 1
ATOM 900 N N . GLN A 1 115 ? 18.208 -8.612 -23.648 1.00 98.56 115 GLN A N 1
ATOM 901 C CA . GLN A 1 115 ? 19.219 -7.843 -24.383 1.00 98.56 115 GLN A CA 1
ATOM 902 C C . GLN A 1 115 ? 18.631 -7.028 -25.542 1.00 98.56 115 GLN A C 1
ATOM 904 O O . GLN A 1 115 ? 19.168 -5.965 -25.858 1.00 98.56 115 GLN A O 1
ATOM 909 N N . ASP A 1 116 ? 17.514 -7.465 -26.129 1.00 98.50 116 ASP A N 1
ATOM 910 C CA . ASP A 1 116 ? 16.836 -6.698 -27.177 1.00 98.50 116 ASP A CA 1
ATOM 911 C C . ASP A 1 116 ? 16.199 -5.445 -26.563 1.00 98.50 116 ASP A C 1
ATOM 913 O O . ASP A 1 116 ? 16.305 -4.345 -27.112 1.00 98.50 116 ASP A O 1
ATOM 917 N N . ALA A 1 117 ? 15.624 -5.575 -25.361 1.00 98.38 117 ALA A N 1
ATOM 918 C CA . ALA A 1 117 ? 15.114 -4.426 -24.624 1.00 98.38 117 ALA A CA 1
ATOM 919 C C . ALA A 1 117 ? 16.227 -3.459 -24.192 1.00 98.38 117 ALA A C 1
ATOM 921 O O . ALA A 1 117 ? 16.053 -2.245 -24.304 1.00 98.38 117 ALA A O 1
ATOM 922 N N . VAL A 1 118 ? 17.382 -3.975 -23.748 1.00 98.56 118 VAL A N 1
ATOM 923 C CA . VAL A 1 118 ? 18.570 -3.158 -23.432 1.00 98.56 118 VAL A CA 1
ATOM 924 C C . VAL A 1 118 ? 19.009 -2.346 -24.651 1.00 98.56 118 VAL A C 1
ATOM 926 O O . VAL A 1 118 ? 19.178 -1.130 -24.543 1.00 98.56 118 VAL A O 1
ATOM 929 N N . ALA A 1 119 ? 19.130 -2.984 -25.819 1.00 98.44 119 ALA A N 1
ATOM 930 C CA . ALA A 1 119 ? 19.460 -2.294 -27.062 1.00 98.44 119 ALA A CA 1
ATOM 931 C C . ALA A 1 119 ? 18.424 -1.210 -27.412 1.00 98.44 119 ALA A C 1
ATOM 933 O O . ALA A 1 119 ? 18.816 -0.116 -27.814 1.00 98.44 119 ALA A O 1
ATOM 934 N N . GLY A 1 120 ? 17.131 -1.471 -27.179 1.00 98.50 120 GLY A N 1
ATOM 935 C CA . GLY A 1 120 ? 16.046 -0.498 -27.358 1.00 98.50 120 GLY A CA 1
ATOM 936 C C . GLY A 1 120 ? 16.139 0.737 -26.449 1.00 98.50 120 GLY A C 1
ATOM 937 O O . GLY A 1 120 ? 15.757 1.837 -26.848 1.00 98.50 120 GLY A O 1
ATOM 938 N N . TYR A 1 121 ? 16.677 0.610 -25.231 1.00 98.56 121 TYR A N 1
ATOM 939 C CA . TYR A 1 121 ? 16.982 1.782 -24.398 1.00 98.56 121 TYR A CA 1
ATOM 940 C C . TYR A 1 121 ? 18.169 2.578 -24.954 1.00 98.56 121 TYR A C 1
ATOM 942 O O . TYR A 1 121 ? 18.085 3.802 -25.047 1.00 98.56 121 TYR A O 1
ATOM 950 N N . VAL A 1 122 ? 19.250 1.899 -25.361 1.00 98.25 122 VAL A N 1
ATOM 951 C CA . VAL A 1 122 ? 20.465 2.536 -25.909 1.00 98.25 122 VAL A CA 1
ATOM 952 C C . VAL A 1 122 ? 20.185 3.254 -27.238 1.00 98.25 122 VAL A C 1
ATOM 954 O O . VAL A 1 122 ? 20.718 4.337 -27.471 1.00 98.25 122 VAL A O 1
ATOM 957 N N . SER A 1 123 ? 19.318 2.704 -28.096 1.00 97.94 123 SER A N 1
ATOM 958 C CA . SER A 1 123 ? 18.881 3.350 -29.346 1.00 97.94 123 SER A CA 1
ATOM 959 C C . SER A 1 123 ? 17.911 4.519 -29.124 1.00 97.94 123 SER A C 1
ATOM 961 O O . SER A 1 123 ? 17.717 5.338 -30.024 1.00 97.94 123 SER A O 1
ATOM 963 N N . GLY A 1 124 ? 17.307 4.621 -27.933 1.00 97.25 124 GLY A N 1
ATOM 964 C CA . GLY A 1 124 ? 16.315 5.637 -27.581 1.00 97.25 124 GLY A CA 1
ATOM 965 C C . GLY A 1 124 ? 14.861 5.284 -27.929 1.00 97.25 124 GLY A C 1
ATOM 966 O O . GLY A 1 124 ? 13.983 6.148 -27.757 1.00 97.25 124 GLY A O 1
ATOM 967 N N . ASP A 1 125 ? 14.601 4.046 -28.369 1.00 97.88 125 ASP A N 1
ATOM 968 C CA . ASP A 1 125 ? 13.257 3.505 -28.628 1.00 97.88 125 ASP A CA 1
ATOM 969 C C . ASP A 1 125 ? 12.444 3.398 -27.327 1.00 97.88 125 ASP A C 1
ATOM 971 O O . ASP A 1 125 ? 11.253 3.720 -27.297 1.00 97.88 125 ASP A O 1
ATOM 975 N N . PHE A 1 126 ? 13.105 3.046 -26.219 1.00 98.31 126 PHE A N 1
ATOM 976 C CA . PHE A 1 126 ? 12.530 3.056 -24.875 1.00 98.31 126 PHE A CA 1
ATOM 977 C C . PHE A 1 126 ? 13.055 4.226 -24.041 1.00 98.31 126 PHE A C 1
ATOM 979 O O . PHE A 1 126 ? 14.244 4.540 -24.031 1.00 98.31 126 PHE A O 1
ATOM 986 N N . LYS A 1 127 ? 12.150 4.908 -23.326 1.00 98.25 127 LYS A N 1
ATOM 987 C CA . LYS A 1 127 ? 12.504 6.066 -22.491 1.00 98.25 127 LYS A CA 1
ATOM 988 C C . LYS A 1 127 ? 12.931 5.609 -21.093 1.00 98.25 127 LYS A C 1
ATOM 990 O O . LYS A 1 127 ? 12.165 4.879 -20.460 1.00 98.25 127 LYS A O 1
ATOM 995 N N . PRO A 1 128 ? 14.089 6.059 -20.568 1.00 98.38 128 PRO A N 1
ATOM 996 C CA . PRO A 1 128 ? 14.555 5.658 -19.243 1.00 98.38 128 PRO A CA 1
ATOM 997 C C . PRO A 1 128 ? 13.539 6.040 -18.160 1.00 98.38 128 PRO A C 1
ATOM 999 O O . PRO A 1 128 ? 12.881 7.083 -18.242 1.00 98.38 128 PRO A O 1
ATOM 1002 N N . ASN A 1 129 ? 13.415 5.184 -17.140 1.00 98.06 129 ASN A N 1
ATOM 1003 C CA . ASN A 1 129 ? 12.481 5.358 -16.019 1.00 98.06 129 ASN A CA 1
ATOM 1004 C C . ASN A 1 129 ? 11.026 5.598 -16.485 1.00 98.06 129 ASN A C 1
ATOM 1006 O O . ASN A 1 129 ? 10.348 6.504 -16.002 1.00 98.06 129 ASN A O 1
ATOM 1010 N N . ALA A 1 130 ? 10.591 4.862 -17.517 1.00 97.94 130 ALA A N 1
ATOM 1011 C CA . ALA A 1 130 ? 9.274 4.991 -18.149 1.00 97.94 130 ALA A CA 1
ATOM 1012 C C . ALA A 1 130 ? 8.886 6.439 -18.535 1.00 97.94 130 ALA A C 1
ATOM 1014 O O . ALA A 1 130 ? 7.709 6.789 -18.586 1.00 97.94 130 ALA A O 1
ATOM 1015 N N . GLY A 1 131 ? 9.873 7.307 -18.798 1.00 98.12 131 GLY A N 1
ATOM 1016 C CA . GLY A 1 131 ? 9.638 8.705 -19.163 1.00 98.12 131 GLY A CA 1
ATOM 1017 C C . GLY A 1 131 ? 9.369 9.658 -17.992 1.00 98.12 131 GLY A C 1
ATOM 1018 O O . GLY A 1 131 ? 8.967 10.795 -18.237 1.00 98.12 131 GLY A O 1
ATOM 1019 N N . ALA A 1 132 ? 9.645 9.268 -16.742 1.00 98.31 132 ALA A N 1
ATOM 1020 C CA . ALA A 1 132 ? 9.429 10.108 -15.555 1.00 98.31 132 ALA A CA 1
ATOM 1021 C C . ALA A 1 132 ? 10.106 11.499 -15.616 1.00 98.31 132 ALA A C 1
ATOM 1023 O O . ALA A 1 132 ? 9.686 1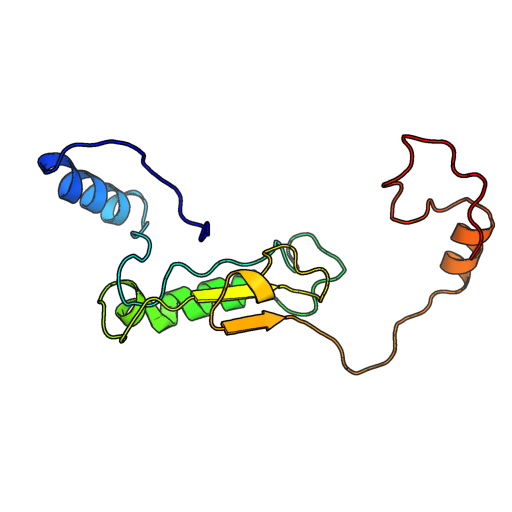2.425 -14.925 1.00 98.31 132 ALA A O 1
ATOM 1024 N N . HIS A 1 133 ? 11.128 11.667 -16.463 1.00 98.00 133 HIS A N 1
ATOM 1025 C CA . HIS A 1 133 ? 11.913 12.900 -16.602 1.00 98.00 133 HIS A CA 1
ATOM 1026 C C . HIS A 1 133 ? 11.665 13.670 -17.910 1.00 98.00 133 HIS A C 1
ATOM 1028 O O . HIS A 1 133 ? 12.391 14.619 -18.195 1.00 98.00 133 HIS A O 1
ATOM 1034 N N . ALA A 1 134 ? 10.637 13.314 -18.692 1.00 97.38 134 ALA A N 1
ATOM 1035 C CA . ALA A 1 134 ? 10.369 13.905 -20.011 1.00 97.38 134 ALA A CA 1
ATOM 1036 C C . ALA A 1 134 ? 10.061 15.420 -19.996 1.00 97.38 134 ALA A C 1
ATOM 1038 O O . ALA A 1 134 ? 10.060 16.060 -21.043 1.00 97.38 134 ALA A O 1
ATOM 1039 N N . GLY A 1 135 ? 9.813 16.011 -18.822 1.00 97.88 135 GLY A N 1
ATOM 1040 C CA . GLY A 1 135 ? 9.569 17.450 -18.663 1.00 97.88 135 GLY A CA 1
ATOM 1041 C C . GLY A 1 135 ? 10.813 18.343 -18.776 1.00 97.88 135 GLY A C 1
ATOM 1042 O O . GLY A 1 135 ? 10.684 19.562 -18.681 1.00 97.88 135 GLY A O 1
ATOM 1043 N N . ARG A 1 136 ? 12.013 17.773 -18.944 1.00 98.00 136 ARG A N 1
ATOM 1044 C CA . ARG A 1 136 ? 13.273 18.508 -19.122 1.00 98.00 136 ARG A CA 1
ATOM 1045 C C . ARG A 1 136 ? 14.181 17.767 -20.107 1.00 98.00 136 ARG A C 1
ATOM 1047 O O . ARG A 1 136 ? 14.158 16.543 -20.161 1.00 98.00 136 ARG A O 1
ATOM 1054 N N . ASP A 1 137 ? 14.994 18.514 -20.852 1.00 97.38 137 ASP A N 1
ATOM 1055 C CA . ASP A 1 137 ? 16.069 17.947 -21.667 1.00 97.38 137 ASP A CA 1
ATOM 1056 C C . ASP A 1 137 ? 17.271 17.579 -20.780 1.00 97.38 137 ASP A C 1
ATOM 1058 O O . ASP A 1 137 ? 17.864 18.441 -20.120 1.00 97.38 137 ASP A O 1
ATOM 1062 N N . TRP A 1 138 ? 17.583 16.284 -20.742 1.00 97.94 138 TRP A N 1
ATOM 1063 C CA . TRP A 1 138 ? 18.709 15.700 -20.011 1.00 97.94 138 TRP A CA 1
ATOM 1064 C C . TRP A 1 138 ? 19.786 15.135 -20.951 1.00 97.94 138 TRP A C 1
ATOM 1066 O O . TRP A 1 138 ? 20.755 14.555 -20.469 1.00 97.94 138 TRP A O 1
ATOM 1076 N N . GLY A 1 139 ? 19.637 15.312 -22.268 1.00 97.44 139 GLY A N 1
ATOM 1077 C CA . GLY A 1 139 ? 20.437 14.624 -23.276 1.00 97.44 139 GLY A CA 1
ATOM 1078 C C . GLY A 1 139 ? 19.930 13.212 -23.593 1.00 97.44 139 GLY A C 1
ATOM 1079 O O . GLY A 1 139 ? 18.893 12.763 -23.095 1.00 97.44 139 GLY A O 1
ATOM 1080 N N . ALA A 1 140 ? 20.659 12.521 -24.472 1.00 97.38 140 ALA A N 1
ATOM 1081 C CA . ALA A 1 140 ? 20.398 11.119 -24.781 1.00 97.38 140 ALA A CA 1
ATOM 1082 C C . ALA A 1 140 ? 20.667 10.232 -23.555 1.00 97.38 140 ALA 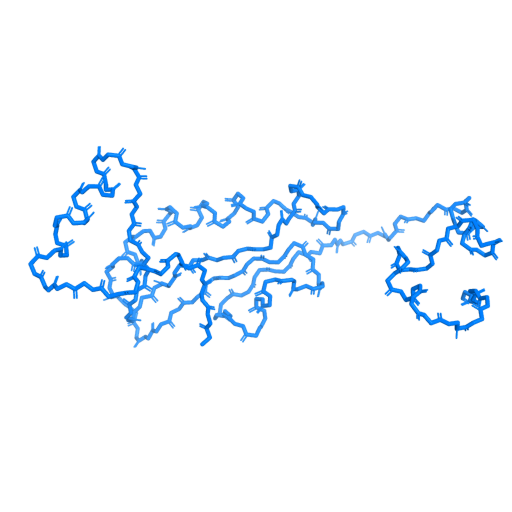A C 1
ATOM 1084 O O . ALA A 1 140 ? 21.477 10.577 -22.695 1.00 97.38 140 ALA A O 1
ATOM 1085 N N . PHE A 1 141 ? 19.982 9.090 -23.485 1.00 98.06 141 PHE A N 1
ATOM 1086 C CA . PHE A 1 141 ? 20.274 8.079 -22.474 1.00 98.06 141 PHE A CA 1
ATOM 1087 C C . PHE A 1 141 ? 21.691 7.523 -22.679 1.00 98.06 141 PHE A C 1
ATOM 1089 O O . PHE A 1 141 ? 22.080 7.235 -23.809 1.00 98.06 141 PHE A O 1
ATOM 1096 N N . ASP A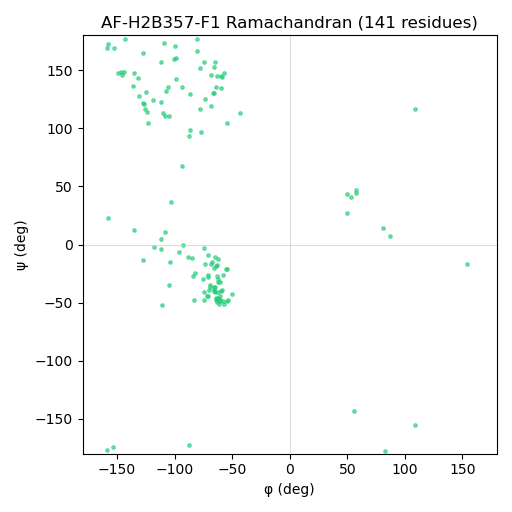 1 142 ? 22.430 7.379 -21.582 1.00 97.50 142 ASP A N 1
ATOM 1097 C CA . ASP A 1 142 ? 23.761 6.775 -21.510 1.00 97.50 142 ASP A CA 1
ATOM 1098 C C . ASP A 1 142 ? 23.701 5.702 -20.411 1.00 97.50 142 ASP A C 1
ATOM 1100 O O . ASP A 1 142 ? 23.251 6.006 -19.299 1.00 97.50 142 ASP A O 1
ATOM 1104 N N . ILE A 1 143 ? 24.008 4.448 -20.765 1.00 94.56 143 ILE A N 1
ATOM 1105 C CA . ILE A 1 143 ? 23.710 3.242 -19.963 1.00 94.56 143 ILE A CA 1
ATOM 1106 C C . ILE A 1 143 ? 24.760 2.949 -18.891 1.00 94.56 143 ILE A C 1
ATOM 1108 O O . ILE A 1 143 ? 25.969 3.116 -19.161 1.00 94.56 143 ILE A O 1
#

Mean predicted aligned error: 2.79 Å

Secondary structure (DSSP, 8-state):
---S--------GGGHHHHHHHHHHHH-------SSSEEEEEE--GGGT-TT-SS-HHHHHHHHHHHTHHHHHS--SSS-EEEEEESSTT-TT-HHHH-SEEEE---SSPPP--HHHHHHHHHTSS-GGGGTTTTS---S---

Sequence (143 aa):
GSTGDIVLLGTTTPQIEEIFYELTHKYNQDLGGSGSNLRTPADCIGQARSEYACYDTQDLCHTLTQEYQDELHRPAFPYKFKFKFDGCPNCCVASIARADMSFIGTWKDDIRVDQDAVAGYVSGDFKPNAGAHAGRDWGAFDI

Organism: NCBI:txid153939

pLDDT: mean 98.04, std 3.56, range [58.41, 98.88]